Protein AF-A0A2G8RF35-F1 (afdb_monomer_lite)

Sequence (160 aa):
MDTPLKLAKFEVTLIAPAKIDRVWQPEGAIVWVTPKVASQLFEAGAISGTEGEVLIGDEVDVAFETLVDARAEKIANGIVAAAVDTAMSGLTAEKDKALAQAEAANARAEKAEARITELEGELADLRKPDAAPEPTPEQNTPPSEGAKTTRRGAAPTKKG

Foldseek 3Di:
DDDPPPQAWDKFAWQAWDQDPNDIDHHRDIDTGGLVVVLVCVVVVGGDDDSVVSPPDVVVVVVVVVVVVVVVVVVVVVVVVVVVVVVVVVVVVVVVVVVVVVVVVVVVVVVVVVVVVVVVVVVVVVPPDPDDDDPDDDDDDDDDDDDDDDDDDDDDDDDD

Radius of gyration: 53.1 Å; chains: 1; bounding box: 78×59×140 Å

Organism: NCBI:txid1206336

pLDDT: mean 76.79, std 18.56, range [36.47, 96.38]

Structure (mmCIF, N/CA/C/O backbone):
data_AF-A0A2G8RF35-F1
#
_entry.id   AF-A0A2G8RF35-F1
#
loop_
_atom_site.group_PDB
_atom_site.id
_atom_site.type_symbol
_atom_site.label_atom_id
_atom_site.label_alt_id
_atom_site.label_comp_id
_atom_site.label_asym_id
_atom_site.label_entity_id
_atom_site.label_seq_id
_atom_site.pdbx_PDB_ins_code
_atom_site.Cartn_x
_atom_site.Cartn_y
_atom_site.Cartn_z
_atom_site.occupancy
_atom_site.B_iso_or_equiv
_atom_site.auth_seq_id
_atom_site.auth_comp_id
_atom_site.auth_asym_id
_atom_site.auth_atom_id
_atom_site.pdbx_PDB_model_num
ATOM 1 N N . MET A 1 1 ? 2.833 -14.647 -22.770 1.00 36.47 1 MET A N 1
ATOM 2 C CA . MET A 1 1 ? 2.746 -14.414 -24.224 1.00 36.47 1 MET A CA 1
ATOM 3 C C . MET A 1 1 ? 3.716 -13.295 -24.527 1.00 36.47 1 MET A C 1
ATOM 5 O O . MET A 1 1 ? 3.380 -12.141 -24.296 1.00 36.47 1 MET A O 1
ATOM 9 N N . ASP A 1 2 ? 4.935 -13.650 -24.921 1.00 45.41 2 ASP A N 1
ATOM 10 C CA . ASP A 1 2 ? 5.971 -12.680 -25.263 1.00 45.41 2 ASP A CA 1
ATOM 11 C C . ASP A 1 2 ? 5.642 -12.068 -26.619 1.00 45.41 2 ASP A C 1
ATOM 13 O O . ASP A 1 2 ? 5.671 -12.736 -27.653 1.00 45.41 2 ASP A O 1
ATOM 17 N N . THR A 1 3 ? 5.259 -10.797 -26.610 1.00 39.62 3 THR A N 1
ATOM 18 C CA . THR A 1 3 ? 5.096 -10.032 -27.844 1.00 39.62 3 THR A CA 1
ATOM 19 C C . THR A 1 3 ? 6.505 -9.727 -28.351 1.00 39.62 3 THR A C 1
ATOM 21 O O . THR A 1 3 ? 7.254 -9.081 -27.618 1.00 39.62 3 THR A O 1
ATOM 24 N N . PRO A 1 4 ? 6.922 -10.174 -29.551 1.00 47.38 4 PRO A N 1
ATOM 25 C CA . PRO A 1 4 ? 8.262 -9.878 -30.033 1.00 47.38 4 PRO A CA 1
ATOM 26 C C . PRO A 1 4 ? 8.397 -8.365 -30.213 1.00 47.38 4 PRO A C 1
ATOM 28 O O . PRO A 1 4 ? 7.674 -7.758 -31.009 1.00 47.38 4 PRO A O 1
ATOM 31 N N . LEU A 1 5 ? 9.309 -7.765 -29.443 1.00 52.62 5 LEU A N 1
ATOM 32 C CA . LEU A 1 5 ? 9.720 -6.372 -29.573 1.00 52.62 5 LEU A CA 1
ATOM 33 C C . LEU A 1 5 ? 10.106 -6.128 -31.035 1.00 52.62 5 LEU A C 1
ATOM 35 O O . LEU A 1 5 ? 11.096 -6.664 -31.537 1.00 52.62 5 LEU A O 1
ATOM 39 N N . LYS A 1 6 ? 9.288 -5.350 -31.751 1.00 56.12 6 LYS A N 1
ATOM 40 C CA . LYS A 1 6 ? 9.655 -4.851 -33.075 1.00 56.12 6 LYS A CA 1
ATOM 41 C C . LYS A 1 6 ? 10.871 -3.957 -32.877 1.00 56.12 6 LYS A C 1
ATOM 43 O O . LYS A 1 6 ? 10.729 -2.856 -32.357 1.00 56.12 6 LYS A O 1
ATOM 48 N N . LEU A 1 7 ? 12.045 -4.447 -33.271 1.00 61.16 7 LEU A N 1
ATOM 49 C CA . LEU A 1 7 ? 13.276 -3.664 -33.259 1.00 61.16 7 LEU A CA 1
ATOM 50 C C . LEU A 1 7 ? 13.032 -2.380 -34.056 1.00 61.16 7 LEU A C 1
ATOM 52 O O . LEU A 1 7 ? 12.719 -2.442 -35.250 1.00 61.16 7 LEU A O 1
ATOM 56 N N . ALA A 1 8 ? 13.122 -1.236 -33.378 1.00 71.12 8 ALA A N 1
ATOM 57 C CA . ALA A 1 8 ? 13.022 0.066 -34.014 1.00 71.12 8 ALA A CA 1
ATOM 58 C C . ALA A 1 8 ? 14.097 0.155 -35.106 1.00 71.12 8 ALA A C 1
ATOM 60 O O . ALA A 1 8 ? 15.258 -0.176 -34.871 1.00 71.12 8 ALA A O 1
ATOM 61 N N . LYS A 1 9 ? 13.696 0.532 -36.322 1.00 80.69 9 LYS A N 1
ATOM 62 C CA . LYS A 1 9 ? 14.627 0.835 -37.412 1.00 80.69 9 LYS A CA 1
ATOM 63 C C . LYS A 1 9 ? 14.830 2.339 -37.456 1.00 80.69 9 LYS A C 1
ATOM 65 O O . LYS A 1 9 ? 13.864 3.072 -37.248 1.00 80.69 9 LYS A O 1
ATOM 70 N N . PHE A 1 10 ? 16.035 2.780 -37.779 1.00 77.38 10 PHE A N 1
ATOM 71 C CA . PHE A 1 10 ? 16.324 4.191 -37.999 1.00 77.38 10 PHE A CA 1
ATOM 72 C C . PHE A 1 10 ? 17.036 4.410 -39.328 1.00 77.38 10 PHE A C 1
ATOM 74 O O . PHE A 1 10 ? 17.604 3.491 -39.925 1.00 77.38 10 PHE A O 1
ATOM 81 N N . GLU A 1 11 ? 16.895 5.633 -39.813 1.00 82.75 11 GLU A N 1
ATOM 82 C CA . GLU A 1 11 ? 17.353 6.091 -41.113 1.00 82.75 11 GLU A CA 1
ATOM 83 C C . GLU A 1 11 ? 18.835 6.463 -41.040 1.00 82.75 11 GLU A C 1
ATOM 85 O O . GLU A 1 11 ? 19.243 7.227 -40.167 1.00 82.75 11 GLU A O 1
ATOM 90 N N . VAL A 1 12 ? 19.646 5.904 -41.940 1.00 84.56 12 VAL A N 1
ATOM 91 C CA . VAL A 1 12 ? 21.086 6.174 -41.999 1.00 84.56 12 VAL A CA 1
ATOM 92 C C . VAL A 1 12 ? 21.520 6.427 -43.438 1.00 84.56 12 VAL A C 1
ATOM 94 O O . VAL A 1 12 ? 21.098 5.719 -44.355 1.00 84.56 12 VAL A O 1
ATOM 97 N N . THR A 1 13 ? 22.394 7.415 -43.627 1.00 89.75 13 THR A N 1
ATOM 98 C CA . THR A 1 13 ? 23.003 7.747 -44.921 1.00 89.75 13 THR A CA 1
ATOM 99 C C . THR A 1 13 ? 24.374 7.092 -45.042 1.00 89.75 13 THR A C 1
ATOM 101 O O . THR A 1 13 ? 25.246 7.296 -44.196 1.00 89.75 13 THR A O 1
ATOM 104 N N . LEU A 1 14 ? 24.576 6.318 -46.106 1.00 90.88 14 LEU A N 1
ATOM 105 C CA . LEU A 1 14 ? 25.850 5.658 -46.380 1.00 90.88 14 LEU A CA 1
ATOM 106 C C . LEU A 1 14 ? 26.888 6.643 -46.929 1.00 90.88 14 LEU A C 1
ATOM 108 O O . LEU A 1 14 ? 26.611 7.365 -47.882 1.00 90.88 14 LEU A O 1
ATOM 112 N N . ILE A 1 15 ? 28.101 6.617 -46.380 1.00 91.44 15 ILE A N 1
ATOM 113 C CA . ILE A 1 15 ? 29.280 7.335 -46.902 1.00 91.44 15 ILE A CA 1
ATOM 114 C C . ILE A 1 15 ? 30.213 6.425 -47.712 1.00 91.44 15 ILE A C 1
ATOM 116 O O . ILE A 1 15 ? 31.170 6.900 -48.310 1.00 91.44 15 ILE A O 1
ATOM 120 N N . ALA A 1 16 ? 29.943 5.119 -47.739 1.00 90.94 16 ALA A N 1
ATOM 121 C CA . ALA A 1 16 ? 30.623 4.164 -48.603 1.00 90.94 16 A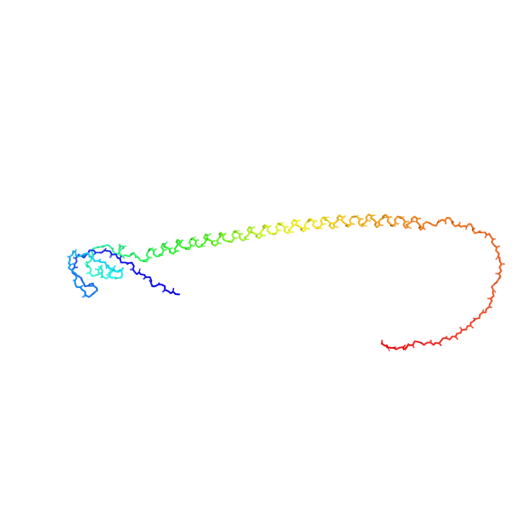LA A CA 1
ATOM 122 C C . ALA A 1 16 ? 29.661 3.033 -49.012 1.00 90.94 16 ALA A C 1
ATOM 124 O O . ALA A 1 16 ? 28.682 2.774 -48.304 1.00 90.94 16 ALA A O 1
ATOM 125 N N . PRO A 1 17 ? 29.918 2.326 -50.128 1.00 92.06 17 PRO A N 1
ATOM 126 C CA . PRO A 1 17 ? 29.095 1.195 -50.535 1.00 92.06 17 PRO A CA 1
ATOM 127 C C . PRO A 1 17 ? 29.079 0.095 -49.468 1.00 92.06 17 PRO A C 1
ATOM 129 O O . PRO A 1 17 ? 30.133 -0.362 -49.024 1.00 92.06 17 PRO A O 1
ATOM 132 N N . ALA A 1 18 ? 27.890 -0.379 -49.097 1.00 93.06 18 ALA A N 1
ATOM 133 C CA . ALA A 1 18 ? 27.732 -1.391 -48.056 1.00 93.06 18 ALA A CA 1
ATOM 134 C C . ALA A 1 18 ? 26.668 -2.431 -48.406 1.00 93.06 18 ALA A C 1
ATOM 136 O O . ALA A 1 18 ? 25.732 -2.177 -49.166 1.00 93.06 18 ALA A O 1
ATOM 137 N N . LYS A 1 19 ? 26.805 -3.630 -47.837 1.00 93.38 19 LYS A N 1
ATOM 138 C CA . LYS A 1 19 ? 25.860 -4.728 -48.045 1.00 93.38 19 LYS A CA 1
ATOM 139 C C . LYS A 1 19 ? 24.865 -4.793 -46.889 1.00 93.38 19 LYS A C 1
ATOM 141 O O . LYS A 1 19 ? 25.229 -5.187 -45.787 1.00 93.38 19 LYS A O 1
ATOM 146 N N . ILE A 1 20 ? 23.603 -4.471 -47.164 1.00 90.00 20 ILE A N 1
ATOM 147 C CA . ILE A 1 20 ? 22.503 -4.453 -46.190 1.00 90.00 20 ILE A CA 1
ATOM 148 C C . ILE A 1 20 ? 21.422 -5.417 -46.679 1.00 90.00 20 ILE A C 1
ATOM 150 O O . ILE A 1 20 ? 21.043 -5.384 -47.847 1.00 90.00 20 ILE A O 1
ATOM 154 N N . ASP A 1 21 ? 20.967 -6.333 -45.820 1.00 86.38 21 ASP A N 1
ATOM 155 C CA . ASP A 1 21 ? 19.952 -7.346 -46.162 1.00 86.38 21 ASP A CA 1
ATOM 156 C C . ASP A 1 21 ? 20.252 -8.121 -47.459 1.00 86.38 21 ASP A C 1
ATOM 158 O O . ASP A 1 21 ? 19.376 -8.455 -48.253 1.00 86.38 21 ASP A O 1
ATOM 162 N N . ARG A 1 22 ? 21.537 -8.449 -47.659 1.00 91.06 22 ARG A N 1
ATOM 163 C CA . ARG A 1 22 ? 22.094 -9.142 -48.839 1.00 91.06 22 ARG A CA 1
ATOM 164 C C . ARG A 1 22 ? 22.112 -8.325 -50.138 1.00 91.06 22 ARG A C 1
ATOM 166 O O . ARG A 1 22 ? 22.609 -8.849 -51.135 1.00 91.06 22 ARG A O 1
ATOM 173 N N . VAL A 1 23 ? 21.683 -7.067 -50.117 1.00 92.88 23 VAL A N 1
ATOM 174 C CA . VAL A 1 23 ? 21.702 -6.147 -51.261 1.00 92.88 23 VAL A CA 1
ATOM 175 C C . VAL A 1 23 ? 22.827 -5.126 -51.084 1.00 92.88 23 VAL A C 1
ATOM 177 O O . VAL A 1 23 ? 23.039 -4.608 -49.990 1.00 92.88 23 VAL A O 1
ATOM 180 N N . TRP A 1 24 ? 23.579 -4.855 -52.151 1.00 94.00 24 TRP A N 1
ATOM 181 C CA . TRP A 1 24 ? 24.572 -3.780 -52.154 1.00 94.00 24 TRP A CA 1
ATOM 182 C C . TRP A 1 24 ? 23.881 -2.437 -52.345 1.00 94.00 24 TRP A C 1
ATOM 184 O O . TRP A 1 24 ? 23.143 -2.255 -53.311 1.00 94.00 24 TRP A O 1
ATOM 194 N N . GLN A 1 25 ? 24.141 -1.517 -51.426 1.00 94.94 25 GLN A N 1
ATOM 195 C CA . GLN A 1 25 ? 23.649 -0.150 -51.465 1.00 94.94 25 GLN A CA 1
ATOM 196 C C . GLN A 1 25 ? 24.807 0.787 -51.835 1.00 94.94 25 GLN A C 1
ATOM 198 O O . GLN A 1 25 ? 25.920 0.591 -51.333 1.00 94.94 25 GLN A O 1
ATOM 203 N N . PRO A 1 26 ? 24.590 1.757 -52.739 1.00 93.56 26 PRO A N 1
ATOM 204 C CA . PRO A 1 26 ? 25.626 2.697 -53.142 1.00 93.56 26 PRO A CA 1
ATOM 205 C C . PRO A 1 26 ? 25.895 3.747 -52.055 1.00 93.56 26 PRO A C 1
ATOM 207 O O . PRO A 1 26 ? 25.082 3.966 -51.157 1.00 93.56 26 PRO A O 1
ATOM 210 N N . GLU A 1 27 ? 27.034 4.426 -52.171 1.00 92.75 27 GLU A N 1
ATOM 211 C CA . GLU A 1 27 ? 27.323 5.635 -51.397 1.00 92.75 27 GLU A CA 1
ATOM 212 C C . GLU A 1 27 ? 26.233 6.699 -51.620 1.00 92.75 27 GLU A C 1
ATOM 214 O O . GLU A 1 27 ? 25.698 6.844 -52.722 1.00 92.75 27 GLU A O 1
ATOM 219 N N . GLY A 1 28 ? 25.871 7.415 -50.557 1.00 89.31 28 GLY A N 1
ATOM 220 C CA . GLY A 1 28 ? 24.794 8.402 -50.535 1.00 89.31 28 GLY A CA 1
ATOM 221 C C . GLY A 1 28 ? 23.387 7.808 -50.415 1.00 89.31 28 GLY A C 1
ATOM 222 O O . GLY A 1 28 ? 22.423 8.566 -50.307 1.00 89.31 28 GLY A O 1
ATOM 223 N N . ALA A 1 29 ? 23.234 6.478 -50.419 1.00 91.06 29 ALA A N 1
ATOM 224 C CA . ALA A 1 29 ? 21.935 5.848 -50.214 1.00 91.06 29 ALA A CA 1
ATOM 225 C C . ALA A 1 29 ? 21.455 6.016 -48.767 1.00 91.06 29 ALA A C 1
ATOM 227 O O . ALA A 1 29 ? 22.218 5.839 -47.815 1.00 91.06 29 ALA A O 1
ATOM 228 N N . ILE A 1 30 ? 20.163 6.304 -48.622 1.00 88.75 30 ILE A N 1
ATOM 229 C CA . ILE A 1 30 ? 19.473 6.383 -47.338 1.00 88.75 30 ILE A CA 1
ATOM 230 C C . ILE A 1 30 ? 18.775 5.047 -47.083 1.00 88.75 30 ILE A C 1
ATOM 232 O O . ILE A 1 30 ? 17.964 4.598 -47.899 1.00 88.75 30 ILE A O 1
ATOM 236 N N . VAL A 1 31 ? 19.101 4.388 -45.970 1.00 89.06 31 VAL A N 1
ATOM 237 C CA . VAL A 1 31 ? 18.639 3.026 -45.673 1.00 89.06 31 VAL A CA 1
ATOM 238 C C . VAL A 1 31 ? 18.128 2.926 -44.238 1.00 89.06 31 VAL A C 1
ATOM 240 O O . VAL A 1 31 ? 18.716 3.472 -43.311 1.00 89.06 31 VAL A O 1
ATOM 243 N N . TRP A 1 32 ? 17.030 2.189 -44.054 1.00 88.56 32 TRP A N 1
ATOM 244 C CA . TRP A 1 32 ? 16.445 1.905 -42.742 1.00 88.56 32 TRP A CA 1
ATOM 245 C C . TRP A 1 32 ? 17.039 0.627 -42.160 1.00 88.56 32 TRP A C 1
ATOM 247 O O . TRP A 1 32 ? 16.702 -0.479 -42.597 1.00 88.56 32 TRP A O 1
ATOM 257 N N . VAL A 1 33 ? 17.894 0.772 -41.156 1.00 86.12 33 VAL A N 1
ATOM 258 C CA . VAL A 1 33 ? 18.635 -0.336 -40.544 1.00 86.12 33 VAL A CA 1
ATOM 259 C C . VAL A 1 33 ? 18.256 -0.514 -39.076 1.00 86.12 33 VAL A C 1
ATOM 261 O O . VAL A 1 33 ? 17.708 0.383 -38.439 1.00 86.12 33 VAL A O 1
ATOM 264 N N . THR A 1 34 ? 18.490 -1.711 -38.539 1.00 84.69 34 THR A N 1
ATOM 265 C CA . THR A 1 34 ? 18.391 -1.952 -37.093 1.00 84.69 34 THR A CA 1
ATOM 266 C C . THR A 1 34 ? 19.641 -1.407 -36.387 1.00 84.69 34 THR A C 1
ATOM 268 O O . THR A 1 34 ? 20.689 -1.319 -37.034 1.00 84.69 34 THR A O 1
ATOM 271 N N . PRO A 1 35 ? 19.592 -1.128 -35.069 1.00 81.75 35 PRO A N 1
ATOM 272 C CA . PRO A 1 35 ? 20.745 -0.618 -34.320 1.00 81.75 35 PRO A CA 1
ATOM 273 C C . PRO A 1 35 ? 21.998 -1.473 -34.498 1.00 81.75 35 PRO A C 1
ATOM 275 O O . PRO A 1 35 ? 23.067 -0.967 -34.811 1.00 81.75 35 PRO A O 1
ATOM 278 N N . LYS A 1 36 ? 21.835 -2.799 -34.446 1.00 82.94 36 LYS A N 1
ATOM 279 C CA . LYS A 1 36 ? 22.933 -3.748 -34.653 1.00 82.94 36 LYS A CA 1
ATOM 280 C C . LYS A 1 36 ? 23.608 -3.606 -36.022 1.00 82.94 36 LYS A C 1
ATOM 282 O O . LYS A 1 36 ? 24.824 -3.724 -36.115 1.00 82.94 36 LYS A O 1
ATOM 287 N N . VAL A 1 37 ? 22.830 -3.393 -37.085 1.00 85.81 37 VAL A N 1
ATOM 288 C CA . VAL A 1 37 ? 23.378 -3.213 -38.440 1.00 85.81 37 VAL A CA 1
ATOM 289 C C . VAL A 1 37 ? 24.017 -1.834 -38.572 1.00 85.81 37 VAL A C 1
ATOM 291 O O . VAL A 1 37 ? 25.072 -1.723 -39.184 1.00 85.81 37 VAL A O 1
ATOM 294 N N . ALA A 1 38 ? 23.440 -0.800 -37.958 1.00 83.81 38 ALA A N 1
ATOM 295 C CA . ALA A 1 38 ? 24.040 0.528 -37.931 1.00 83.81 38 ALA A CA 1
ATOM 296 C C . ALA A 1 38 ? 25.413 0.531 -37.238 1.00 83.81 38 ALA A C 1
ATOM 298 O O . ALA A 1 38 ? 26.356 1.076 -37.801 1.00 83.81 38 ALA A O 1
ATOM 299 N N . SER A 1 39 ? 25.569 -0.148 -36.092 1.00 82.50 39 SER A N 1
ATOM 300 C CA . SER A 1 39 ? 26.874 -0.297 -35.424 1.00 82.50 39 SER A CA 1
ATOM 301 C C . SER A 1 39 ? 27.900 -1.000 -36.317 1.00 82.50 39 SER A C 1
ATOM 303 O O . SER A 1 39 ? 29.028 -0.541 -36.437 1.00 82.50 39 SER A O 1
ATOM 305 N N . GLN A 1 40 ? 27.502 -2.062 -37.027 1.00 86.00 40 GLN A N 1
ATOM 306 C CA . GLN A 1 40 ? 28.390 -2.756 -37.972 1.00 86.00 40 GLN A CA 1
ATOM 307 C C . GLN A 1 40 ? 28.803 -1.870 -39.155 1.00 86.00 40 GLN A C 1
ATOM 309 O O . GLN A 1 40 ? 29.942 -1.933 -39.611 1.00 86.00 40 GLN A O 1
ATOM 314 N N . LEU A 1 41 ? 27.883 -1.048 -39.667 1.00 88.25 41 LEU A N 1
ATOM 315 C CA . LEU A 1 41 ? 28.182 -0.081 -40.723 1.00 88.25 41 LEU A CA 1
ATOM 316 C C . LEU A 1 41 ? 29.115 1.024 -40.219 1.00 88.25 41 LEU A C 1
ATOM 318 O O . LEU A 1 41 ? 29.968 1.480 -40.977 1.00 88.25 41 LEU A O 1
ATOM 322 N N . PHE A 1 42 ? 28.976 1.425 -38.956 1.00 85.88 42 PHE A N 1
ATOM 323 C CA . PHE A 1 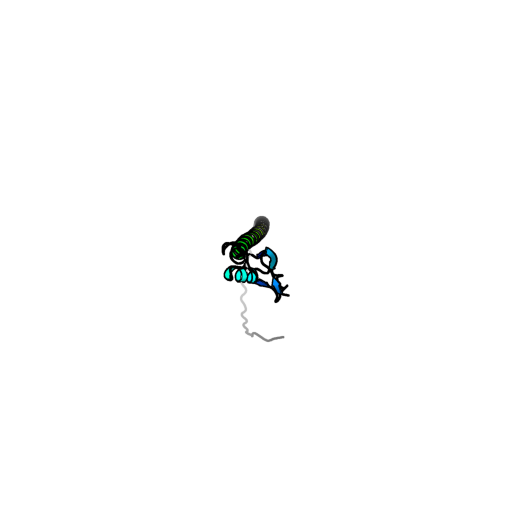42 ? 29.854 2.397 -38.317 1.00 85.88 42 PHE A CA 1
ATOM 324 C C . PHE A 1 42 ? 31.277 1.855 -38.152 1.00 85.88 42 PHE A C 1
ATOM 326 O O . PHE A 1 42 ? 32.223 2.483 -38.619 1.00 85.88 42 PHE A O 1
ATOM 333 N N . GLU A 1 43 ? 31.429 0.653 -37.587 1.00 85.19 43 GLU A N 1
ATOM 334 C CA . GLU A 1 43 ? 32.724 -0.034 -37.453 1.00 85.19 43 GLU A CA 1
ATOM 335 C C . GLU A 1 43 ? 33.413 -0.240 -38.810 1.00 85.19 43 GLU A C 1
ATOM 337 O O . GLU A 1 43 ? 34.635 -0.145 -38.923 1.00 85.19 43 GLU A O 1
ATOM 342 N N . ALA A 1 44 ? 32.630 -0.488 -39.864 1.00 86.94 44 ALA A N 1
ATOM 343 C CA . ALA A 1 44 ? 33.127 -0.618 -41.230 1.00 86.94 44 ALA A CA 1
ATOM 344 C C . ALA A 1 44 ? 33.467 0.729 -41.902 1.00 86.94 44 ALA A C 1
ATOM 346 O O . ALA A 1 44 ? 33.930 0.731 -43.044 1.00 86.94 44 ALA A O 1
ATOM 347 N N . GLY A 1 45 ? 33.214 1.865 -41.243 1.00 86.69 45 GLY A N 1
ATOM 348 C CA . GLY A 1 45 ? 33.403 3.206 -41.803 1.00 86.69 45 GLY A CA 1
ATOM 349 C C . GLY A 1 45 ? 32.442 3.538 -42.950 1.00 86.69 45 GLY A C 1
ATOM 350 O O . GLY A 1 45 ? 32.731 4.414 -43.760 1.00 86.69 45 GLY A O 1
ATOM 351 N N . ALA A 1 46 ? 31.317 2.825 -43.056 1.00 88.69 46 ALA A N 1
ATOM 352 C CA . ALA A 1 46 ? 30.339 2.979 -44.129 1.00 88.69 46 ALA A CA 1
ATOM 353 C C . ALA A 1 46 ? 29.267 4.041 -43.845 1.00 88.69 46 ALA A C 1
ATOM 355 O O . ALA A 1 46 ? 28.513 4.387 -44.752 1.00 88.69 46 ALA A O 1
ATOM 356 N N . ILE A 1 47 ? 29.193 4.570 -42.620 1.00 86.31 47 ILE A N 1
ATOM 357 C CA . ILE A 1 47 ? 28.304 5.674 -42.216 1.00 86.31 47 ILE A CA 1
ATOM 358 C C . ILE A 1 47 ? 29.107 6.702 -41.408 1.00 86.31 47 ILE A C 1
ATOM 360 O O . ILE A 1 47 ? 30.040 6.328 -40.698 1.00 86.31 47 ILE A O 1
ATOM 364 N N . SER A 1 48 ? 28.773 7.993 -41.512 1.00 74.50 48 SER A N 1
ATOM 365 C CA . SER A 1 48 ? 29.408 9.032 -40.687 1.00 74.50 48 SER A CA 1
ATOM 366 C C . SER A 1 48 ? 28.700 9.160 -39.341 1.00 74.50 48 SER A C 1
ATOM 368 O O . SER A 1 48 ? 27.479 9.292 -39.315 1.00 74.50 48 SER A O 1
ATOM 370 N N . GLY A 1 49 ? 29.456 9.200 -38.248 1.00 66.94 49 GLY A N 1
ATOM 371 C CA . GLY A 1 49 ? 28.940 9.460 -36.905 1.00 66.94 49 GLY A CA 1
ATOM 372 C C . GLY A 1 49 ? 30.063 9.458 -35.872 1.00 66.94 49 GLY A C 1
ATOM 373 O O . GLY A 1 49 ? 31.214 9.169 -36.194 1.00 66.94 49 GLY A O 1
ATOM 374 N N . THR A 1 50 ? 29.752 9.794 -34.629 1.00 53.31 50 THR A N 1
ATOM 375 C CA . THR A 1 50 ? 30.565 9.386 -33.480 1.00 53.31 50 THR A CA 1
ATOM 376 C C . THR A 1 50 ? 29.892 8.169 -32.855 1.00 53.31 50 THR A C 1
ATOM 378 O O . THR A 1 50 ? 28.669 8.052 -32.879 1.00 53.31 50 THR A O 1
ATOM 381 N N . GLU A 1 51 ? 30.680 7.241 -32.314 1.00 53.06 51 GLU A N 1
ATOM 382 C CA . GLU A 1 51 ? 30.232 5.947 -31.764 1.00 53.06 51 GLU A CA 1
ATOM 383 C C . GLU A 1 51 ? 29.058 6.088 -30.761 1.00 53.06 51 GLU A C 1
ATOM 385 O O . GLU A 1 51 ? 28.240 5.183 -30.636 1.00 53.06 51 GLU A O 1
ATOM 390 N N . GLY A 1 52 ? 28.901 7.264 -30.136 1.00 51.19 52 GLY A N 1
ATOM 391 C CA . GLY A 1 52 ? 27.803 7.613 -29.226 1.00 51.19 52 GLY A CA 1
ATOM 392 C C . GLY A 1 52 ? 26.450 7.976 -29.860 1.00 51.19 52 GLY A C 1
ATOM 393 O O . GLY A 1 52 ? 25.448 7.933 -29.161 1.00 51.19 52 GLY A O 1
ATOM 394 N N . GLU A 1 53 ? 26.365 8.302 -31.155 1.00 51.38 53 GLU A N 1
ATOM 395 C CA . GLU A 1 53 ? 25.086 8.674 -31.802 1.00 51.38 53 GLU A CA 1
ATOM 396 C C . GLU A 1 53 ? 24.322 7.447 -32.346 1.00 51.38 53 GLU A C 1
ATOM 398 O O . GLU A 1 53 ? 23.106 7.476 -32.526 1.00 51.38 53 GLU A O 1
ATOM 403 N N . VAL A 1 54 ? 25.031 6.330 -32.554 1.00 51.28 54 VAL A N 1
ATOM 404 C CA . VAL A 1 54 ? 24.475 5.041 -33.010 1.00 51.28 54 VAL A CA 1
ATOM 405 C C . VAL A 1 54 ? 24.082 4.136 -31.825 1.00 51.28 54 VAL A C 1
ATOM 407 O O . VAL A 1 54 ? 23.319 3.182 -31.993 1.00 51.28 54 VAL A O 1
ATOM 410 N N . LEU A 1 55 ? 24.531 4.464 -30.607 1.00 50.66 55 LEU A N 1
ATOM 411 C CA . LEU A 1 55 ? 24.207 3.784 -29.345 1.00 50.66 55 LEU A CA 1
ATOM 412 C C . LEU A 1 55 ? 22.855 4.239 -28.756 1.00 50.66 55 LEU A C 1
ATOM 414 O O . LEU A 1 55 ? 22.731 4.510 -27.565 1.00 50.66 55 LEU A O 1
ATOM 418 N N . ILE A 1 56 ? 21.797 4.283 -29.567 1.00 52.72 56 ILE A N 1
ATOM 419 C CA . ILE A 1 56 ? 20.424 4.413 -29.049 1.00 52.72 56 ILE A CA 1
ATOM 420 C C . ILE A 1 56 ? 19.961 3.013 -28.617 1.00 52.72 56 ILE A C 1
ATOM 422 O O . ILE A 1 56 ? 19.191 2.348 -29.308 1.00 52.72 56 ILE A O 1
ATOM 426 N N . GLY A 1 57 ? 20.524 2.508 -27.525 1.00 52.66 57 GLY A N 1
ATOM 427 C CA . GLY A 1 57 ? 20.189 1.199 -26.967 1.00 52.66 57 GLY A CA 1
ATOM 428 C C . GLY A 1 57 ? 20.463 1.179 -25.473 1.00 52.66 57 GLY A C 1
ATOM 429 O O . GLY A 1 57 ? 19.556 1.406 -24.687 1.00 52.66 57 GLY A O 1
ATOM 430 N N . ASP A 1 58 ? 21.729 1.036 -25.086 1.00 51.25 58 ASP A N 1
ATOM 431 C CA . ASP A 1 58 ? 22.085 0.815 -23.677 1.00 51.25 58 ASP A CA 1
ATOM 432 C C . ASP A 1 58 ? 21.862 2.035 -22.763 1.00 51.25 58 ASP A C 1
ATOM 434 O O . ASP A 1 58 ? 21.327 1.886 -21.668 1.00 51.25 58 ASP A O 1
ATOM 438 N N . GLU A 1 59 ? 22.221 3.259 -23.170 1.00 51.16 59 GLU A N 1
ATOM 439 C CA . GLU A 1 59 ? 22.052 4.429 -22.282 1.00 51.16 59 GLU A CA 1
ATOM 440 C C . GLU A 1 59 ? 20.584 4.847 -22.112 1.00 51.16 59 GLU A C 1
ATOM 442 O O . GLU A 1 59 ? 20.182 5.313 -21.041 1.00 51.16 59 GLU A O 1
ATOM 447 N N . VAL A 1 60 ? 19.764 4.656 -23.151 1.00 55.06 60 VAL A N 1
ATOM 448 C CA . VAL A 1 60 ? 18.320 4.929 -23.085 1.00 55.06 60 VAL A CA 1
ATOM 449 C C . VAL A 1 60 ? 17.621 3.883 -22.220 1.00 55.06 60 VAL A C 1
ATOM 451 O O . VAL A 1 60 ? 16.726 4.243 -21.454 1.00 55.06 60 VAL A O 1
ATOM 454 N N . ASP A 1 61 ? 18.061 2.625 -22.282 1.00 62.47 61 ASP A N 1
ATOM 455 C CA . ASP A 1 61 ? 17.521 1.548 -21.455 1.00 62.47 61 ASP A CA 1
ATOM 456 C C . ASP A 1 61 ? 17.834 1.777 -19.966 1.00 62.47 61 ASP A C 1
ATOM 458 O O . ASP A 1 61 ? 16.923 1.703 -19.143 1.00 62.47 61 ASP A O 1
ATOM 462 N N . VAL A 1 62 ? 19.048 2.210 -19.603 1.00 63.56 62 VAL A N 1
ATOM 463 C CA . VAL A 1 62 ? 19.389 2.547 -18.202 1.00 63.56 62 VAL A CA 1
ATOM 464 C C . VAL A 1 62 ? 18.586 3.754 -17.684 1.00 63.56 62 VAL A C 1
ATOM 466 O O . VAL A 1 62 ? 18.099 3.760 -16.547 1.00 63.56 62 VAL A O 1
ATOM 469 N N . ALA A 1 63 ? 18.400 4.793 -18.505 1.00 72.19 63 ALA A N 1
ATOM 470 C CA . ALA A 1 63 ? 17.576 5.948 -18.136 1.00 72.19 63 ALA A CA 1
ATOM 471 C 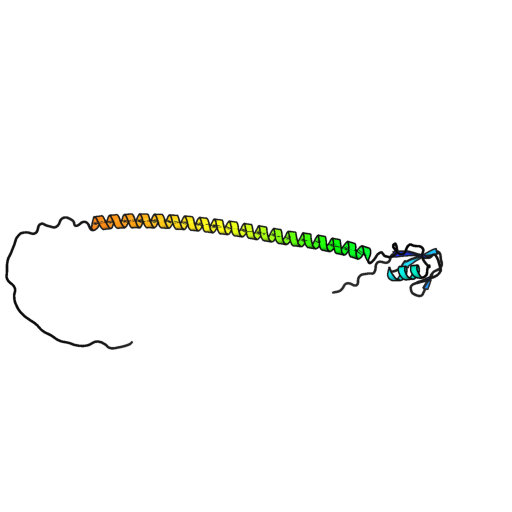C . ALA A 1 63 ? 16.084 5.584 -18.000 1.00 72.19 63 ALA A C 1
ATOM 473 O O . ALA A 1 63 ? 15.371 6.130 -17.155 1.00 72.19 63 ALA A O 1
ATOM 474 N N . PHE A 1 64 ? 15.597 4.651 -18.817 1.00 72.88 64 PHE A N 1
ATOM 475 C CA . PHE A 1 64 ? 14.234 4.149 -18.724 1.00 72.88 64 PHE A CA 1
ATOM 476 C C . PHE A 1 64 ? 14.037 3.269 -17.486 1.00 72.88 64 PHE A C 1
ATOM 478 O O . PHE A 1 64 ? 13.077 3.489 -16.750 1.00 72.88 64 PHE A O 1
ATOM 485 N N . GLU A 1 65 ? 14.946 2.332 -17.213 1.00 77.94 65 GLU A N 1
ATOM 486 C CA . GLU A 1 65 ? 14.897 1.473 -16.024 1.00 77.94 65 GLU A CA 1
ATOM 487 C C . GLU A 1 65 ? 14.893 2.302 -14.738 1.00 77.94 65 GLU A C 1
ATOM 489 O O . GLU A 1 65 ? 14.022 2.122 -13.892 1.00 77.94 65 GLU A O 1
ATOM 494 N N . THR A 1 66 ? 15.764 3.308 -14.637 1.00 80.81 66 THR A N 1
ATOM 495 C CA . THR A 1 66 ? 15.786 4.218 -13.477 1.00 80.81 66 THR A CA 1
ATOM 496 C C . THR A 1 66 ? 14.485 5.011 -13.307 1.00 80.81 66 THR A C 1
ATOM 498 O O . THR A 1 66 ? 14.018 5.204 -12.181 1.00 80.81 66 THR A O 1
ATOM 501 N N . LEU A 1 67 ? 13.848 5.447 -14.399 1.00 82.44 67 LEU A N 1
ATOM 502 C CA . LEU A 1 67 ? 12.534 6.100 -14.345 1.00 82.44 67 LEU A CA 1
ATOM 503 C C . LEU A 1 67 ? 11.413 5.129 -13.954 1.00 82.44 67 LEU A C 1
ATOM 505 O O . LEU A 1 67 ? 10.496 5.516 -13.221 1.00 82.44 67 LEU A O 1
ATOM 509 N N . VAL A 1 68 ? 11.469 3.886 -14.436 1.00 88.06 68 VAL A N 1
ATOM 510 C CA . VAL A 1 68 ? 10.523 2.826 -14.073 1.00 88.06 68 VAL A CA 1
ATOM 511 C C . VAL A 1 68 ? 10.657 2.485 -12.595 1.00 88.06 68 VAL A C 1
ATOM 513 O O . VAL A 1 68 ? 9.637 2.458 -11.910 1.00 88.06 68 VAL A O 1
ATOM 516 N N . ASP A 1 69 ? 11.875 2.327 -12.084 1.00 87.38 69 ASP A N 1
ATOM 517 C CA . ASP A 1 69 ? 12.146 2.045 -10.675 1.00 87.38 69 ASP A CA 1
ATOM 518 C C . ASP A 1 69 ? 11.654 3.178 -9.775 1.00 87.38 69 ASP A C 1
ATOM 520 O O . ASP A 1 69 ? 10.879 2.944 -8.845 1.00 87.38 69 ASP A O 1
ATOM 524 N N . ALA A 1 70 ? 11.985 4.430 -10.108 1.00 87.06 70 ALA A N 1
ATOM 525 C CA . ALA A 1 70 ? 11.497 5.591 -9.365 1.00 87.06 70 ALA A CA 1
ATOM 526 C C . ALA A 1 70 ? 9.960 5.676 -9.377 1.00 87.06 70 ALA A C 1
ATOM 528 O O . ALA A 1 70 ? 9.319 6.066 -8.392 1.00 87.06 70 ALA A O 1
ATOM 529 N N . ARG A 1 71 ? 9.325 5.304 -10.498 1.00 83.31 71 ARG A N 1
ATOM 530 C CA . ARG A 1 71 ? 7.864 5.276 -10.597 1.00 83.31 71 ARG A CA 1
ATOM 531 C C . ARG A 1 71 ? 7.261 4.121 -9.801 1.00 83.31 71 ARG A C 1
ATOM 533 O O . ARG A 1 71 ? 6.226 4.329 -9.162 1.00 83.31 71 ARG A O 1
ATOM 540 N N . ALA A 1 72 ? 7.878 2.946 -9.834 1.00 89.56 72 ALA A N 1
ATOM 541 C CA . ALA A 1 72 ? 7.459 1.769 -9.089 1.00 89.56 72 ALA A CA 1
ATOM 542 C C . ALA A 1 72 ? 7.546 2.023 -7.581 1.00 89.56 72 ALA A C 1
ATOM 544 O O . ALA A 1 72 ? 6.571 1.778 -6.872 1.00 89.56 72 ALA A O 1
ATOM 545 N N . GLU A 1 73 ? 8.641 2.622 -7.108 1.00 91.88 73 GLU A N 1
ATOM 546 C CA . GLU A 1 73 ? 8.815 3.023 -5.711 1.00 91.88 73 GLU A CA 1
ATOM 547 C C . GLU A 1 73 ? 7.718 4.000 -5.270 1.00 91.88 73 GLU A C 1
ATOM 549 O O . GLU A 1 73 ? 7.072 3.810 -4.238 1.00 91.88 73 GLU A O 1
ATOM 554 N N . LYS A 1 74 ? 7.421 5.016 -6.091 1.00 90.88 74 LYS A N 1
ATOM 555 C CA . LYS A 1 74 ? 6.347 5.973 -5.798 1.00 90.88 74 LYS A CA 1
ATOM 556 C C . LYS A 1 74 ? 4.975 5.302 -5.691 1.00 90.88 74 LYS A C 1
ATOM 558 O O . LYS A 1 74 ? 4.180 5.674 -4.828 1.00 90.88 74 LYS A O 1
ATOM 563 N N . ILE A 1 75 ? 4.682 4.337 -6.564 1.00 89.06 75 ILE A N 1
ATOM 564 C CA . ILE A 1 75 ? 3.423 3.579 -6.526 1.00 89.06 75 ILE A CA 1
ATOM 565 C C . ILE A 1 75 ? 3.374 2.699 -5.274 1.00 89.06 75 ILE A C 1
ATOM 567 O O . ILE A 1 75 ? 2.366 2.718 -4.569 1.00 89.06 75 ILE A O 1
ATOM 571 N N . ALA A 1 76 ? 4.456 1.983 -4.964 1.00 90.12 76 ALA A N 1
ATOM 572 C CA . ALA A 1 76 ? 4.543 1.125 -3.788 1.00 90.12 76 ALA A CA 1
ATOM 573 C C . ALA A 1 76 ? 4.331 1.924 -2.493 1.00 90.12 76 ALA A C 1
ATOM 575 O O . ALA A 1 76 ? 3.471 1.572 -1.686 1.00 90.12 76 ALA A O 1
ATOM 576 N N . ASN A 1 77 ? 5.025 3.054 -2.344 1.00 90.69 77 ASN A N 1
ATOM 577 C CA . ASN A 1 77 ? 4.871 3.942 -1.193 1.00 90.69 77 ASN A CA 1
ATOM 578 C C . ASN A 1 77 ? 3.446 4.508 -1.085 1.00 90.69 77 ASN A C 1
ATOM 580 O O . ASN A 1 77 ? 2.899 4.593 0.014 1.00 90.69 77 ASN A O 1
ATOM 584 N N . GLY A 1 78 ? 2.809 4.837 -2.215 1.00 91.00 78 GLY A N 1
ATOM 585 C CA . GLY A 1 78 ? 1.411 5.277 -2.241 1.00 91.00 78 GLY A CA 1
ATOM 586 C C . GLY A 1 78 ? 0.424 4.200 -1.773 1.00 91.00 78 GLY A C 1
ATOM 587 O O . GLY A 1 78 ? -0.494 4.502 -1.013 1.00 91.00 78 GLY A O 1
ATOM 588 N N . ILE A 1 79 ? 0.628 2.941 -2.177 1.00 91.12 79 ILE A N 1
ATOM 589 C CA . ILE A 1 79 ? -0.206 1.807 -1.743 1.00 91.12 79 ILE A CA 1
ATOM 590 C C . ILE A 1 79 ? -0.041 1.563 -0.240 1.00 91.12 79 ILE A C 1
ATOM 592 O O . ILE A 1 79 ? -1.037 1.386 0.462 1.00 91.12 79 ILE A O 1
ATOM 596 N N . VAL A 1 80 ? 1.197 1.586 0.265 1.00 93.06 80 VAL A N 1
ATOM 597 C CA . VAL A 1 80 ? 1.477 1.402 1.696 1.00 93.06 80 VAL A CA 1
ATOM 598 C C . VAL A 1 80 ? 0.830 2.512 2.524 1.00 93.06 80 VAL A C 1
ATOM 600 O O . VAL A 1 80 ? 0.152 2.209 3.502 1.00 93.06 80 VAL A O 1
ATOM 603 N N . ALA A 1 81 ? 0.967 3.778 2.116 1.00 90.19 81 ALA A N 1
ATOM 604 C CA . ALA A 1 81 ? 0.342 4.902 2.813 1.00 90.19 81 ALA A CA 1
ATOM 605 C C . ALA A 1 81 ? -1.189 4.756 2.880 1.00 90.19 81 ALA A C 1
ATOM 607 O O . ALA A 1 81 ? -1.770 4.843 3.960 1.00 90.19 81 ALA A O 1
ATOM 608 N N . ALA A 1 82 ? -1.836 4.426 1.757 1.00 87.94 82 ALA A N 1
ATOM 609 C CA . ALA A 1 82 ? -3.284 4.219 1.715 1.00 87.94 82 ALA A CA 1
ATOM 610 C C . ALA A 1 82 ? -3.747 3.043 2.600 1.00 87.94 82 ALA A C 1
ATOM 612 O O . ALA A 1 82 ? -4.799 3.115 3.245 1.00 87.94 82 ALA A O 1
ATOM 613 N N . ALA A 1 83 ? -2.965 1.960 2.658 1.00 89.25 83 ALA A N 1
ATOM 614 C CA . ALA A 1 83 ? -3.250 0.821 3.526 1.00 89.25 83 ALA A CA 1
ATOM 615 C C . ALA A 1 83 ? -3.127 1.189 5.014 1.00 89.25 83 ALA A C 1
ATOM 617 O O . ALA A 1 83 ? -3.988 0.810 5.810 1.00 89.25 83 ALA A O 1
ATOM 618 N N . VAL A 1 84 ? -2.099 1.962 5.383 1.00 93.75 84 VAL A N 1
ATOM 619 C CA . VAL A 1 84 ? -1.904 2.457 6.754 1.00 93.75 84 VAL A CA 1
ATOM 620 C C . VAL A 1 84 ? -3.050 3.378 7.170 1.00 93.75 84 VAL A C 1
ATOM 622 O O . VAL A 1 84 ? -3.624 3.166 8.236 1.00 93.75 84 VAL A O 1
ATOM 625 N N . ASP A 1 85 ? -3.452 4.330 6.327 1.00 91.94 85 ASP A N 1
ATOM 626 C CA . ASP A 1 85 ? -4.566 5.243 6.625 1.00 91.94 85 ASP A CA 1
ATOM 627 C C . ASP A 1 85 ? -5.889 4.491 6.830 1.00 91.94 85 ASP A C 1
ATOM 629 O O . ASP A 1 85 ? -6.660 4.787 7.752 1.00 91.94 85 ASP A O 1
ATOM 633 N N . THR A 1 86 ? -6.134 3.467 6.008 1.00 89.88 86 THR A N 1
ATOM 634 C CA . THR A 1 86 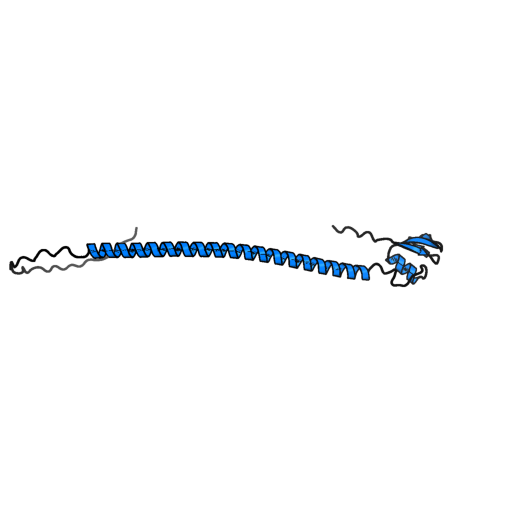? -7.315 2.605 6.135 1.00 89.88 86 THR A CA 1
ATOM 635 C C . THR A 1 86 ? -7.289 1.827 7.452 1.00 89.88 86 THR A C 1
ATOM 637 O O . THR A 1 86 ? -8.285 1.804 8.178 1.00 89.88 86 THR A O 1
ATOM 640 N N . ALA A 1 87 ? -6.145 1.228 7.798 1.00 87.12 87 ALA A N 1
ATOM 641 C CA . ALA A 1 87 ? -5.981 0.484 9.044 1.00 87.12 87 ALA A CA 1
ATOM 642 C C . ALA A 1 87 ? -6.133 1.387 10.279 1.00 87.12 87 ALA A C 1
ATOM 644 O O . ALA A 1 87 ? -6.822 1.021 11.230 1.00 87.12 87 ALA A O 1
ATOM 645 N N . MET A 1 88 ? -5.552 2.589 10.250 1.00 92.19 88 MET A N 1
ATOM 646 C CA . MET A 1 88 ? -5.652 3.570 11.334 1.00 92.19 88 MET A CA 1
ATOM 647 C C . MET A 1 88 ? -7.085 4.069 11.533 1.00 92.19 88 MET A C 1
ATOM 649 O O . MET A 1 88 ? -7.545 4.201 12.671 1.00 92.19 88 MET A O 1
ATOM 653 N N . SER A 1 89 ? -7.817 4.299 10.440 1.00 88.31 89 SER A N 1
ATOM 654 C CA . SER A 1 89 ? -9.230 4.687 10.497 1.00 88.31 89 SER A CA 1
ATOM 655 C C . SER A 1 89 ? -10.089 3.574 11.105 1.00 88.31 89 SER A C 1
ATOM 657 O O . SER A 1 89 ? -10.923 3.843 11.970 1.00 88.31 89 SER A O 1
ATOM 659 N N . GLY A 1 90 ? -9.838 2.317 10.718 1.00 87.38 90 GLY A N 1
ATOM 660 C CA . GLY A 1 90 ? -10.497 1.146 11.304 1.00 87.38 90 GLY A CA 1
ATOM 661 C C . GLY A 1 90 ? -10.216 1.002 12.802 1.00 87.38 90 GLY A C 1
ATOM 662 O O . GLY A 1 90 ? -11.150 0.884 13.592 1.00 87.38 90 GLY A O 1
ATOM 663 N N . LEU A 1 91 ? -8.947 1.109 13.207 1.00 90.69 91 LEU A N 1
ATOM 664 C CA . LEU A 1 91 ? -8.534 1.013 14.611 1.00 90.69 91 LEU A CA 1
ATOM 665 C C . LEU A 1 91 ? -9.165 2.112 15.476 1.00 90.69 91 LEU A C 1
ATOM 667 O O . LEU A 1 91 ? -9.578 1.857 16.606 1.00 90.69 91 LEU A O 1
ATOM 671 N N . THR A 1 92 ? -9.255 3.335 14.950 1.00 91.56 92 THR A N 1
ATOM 672 C CA . THR A 1 92 ? -9.881 4.460 15.660 1.00 91.56 92 THR A CA 1
ATOM 673 C C . THR A 1 92 ? -11.369 4.197 15.879 1.00 91.56 92 THR A C 1
ATOM 675 O O . THR A 1 92 ? -11.846 4.302 17.006 1.00 91.56 92 THR A O 1
ATOM 678 N N . ALA A 1 93 ? -12.086 3.744 14.845 1.00 89.94 93 ALA A N 1
ATOM 679 C CA . ALA A 1 93 ? -13.500 3.396 14.967 1.00 89.94 93 ALA A CA 1
ATOM 680 C C . ALA A 1 93 ? -13.741 2.236 15.953 1.00 89.94 93 ALA A C 1
ATOM 682 O O . ALA A 1 93 ? -14.697 2.260 16.732 1.00 89.94 93 ALA A O 1
ATOM 683 N N . GLU A 1 94 ? -12.872 1.221 15.953 1.00 90.94 94 GLU A N 1
ATOM 684 C CA . GLU A 1 94 ? -12.945 0.114 16.910 1.00 90.94 94 GLU A CA 1
ATOM 685 C C . GLU A 1 94 ? -12.671 0.568 18.343 1.00 90.94 94 GLU A C 1
ATOM 687 O O . GLU A 1 94 ? -13.405 0.184 19.257 1.00 90.94 94 GLU A O 1
ATOM 692 N N . LYS A 1 95 ? -11.662 1.422 18.543 1.00 93.94 95 LYS A N 1
ATOM 693 C CA . LYS A 1 95 ? -11.357 2.025 19.843 1.00 93.94 95 LYS A CA 1
ATOM 694 C C . LYS A 1 95 ? -12.547 2.825 20.370 1.00 93.94 95 LYS A C 1
ATOM 696 O O . LYS A 1 95 ? -12.928 2.637 21.523 1.00 93.94 95 LYS A O 1
ATOM 701 N N . ASP A 1 96 ? -13.150 3.674 19.544 1.00 94.12 96 ASP A N 1
ATOM 702 C CA . ASP A 1 96 ? -14.289 4.503 19.947 1.00 94.12 96 ASP A CA 1
ATOM 703 C C . ASP A 1 96 ? -15.499 3.638 20.322 1.00 94.12 96 ASP A C 1
ATOM 705 O O . ASP A 1 96 ? -16.154 3.865 21.342 1.00 94.12 96 ASP A O 1
ATOM 709 N N . LYS A 1 97 ? -15.751 2.566 19.559 1.00 94.00 97 LYS A N 1
ATOM 710 C CA . LYS A 1 97 ? -16.784 1.580 19.891 1.00 94.00 97 LYS A CA 1
ATOM 711 C C . LYS A 1 97 ? -16.491 0.861 21.210 1.00 94.00 97 LYS A C 1
ATOM 713 O O . LYS A 1 97 ? -17.413 0.659 22.001 1.00 94.00 97 LYS A O 1
ATOM 718 N N . ALA A 1 98 ? -15.242 0.468 21.454 1.00 93.69 98 ALA A N 1
ATOM 719 C CA . ALA A 1 98 ? -14.840 -0.198 22.689 1.00 93.69 98 ALA A CA 1
ATOM 720 C C . ALA A 1 98 ? -14.991 0.725 23.909 1.00 93.69 98 ALA A C 1
ATOM 722 O O . ALA A 1 98 ? -15.499 0.291 24.942 1.00 93.69 98 ALA A O 1
ATOM 723 N N . LEU A 1 99 ? -14.626 2.004 23.776 1.00 95.25 99 LEU A N 1
ATOM 724 C CA . LEU A 1 99 ? -14.819 3.010 24.823 1.00 95.25 99 LEU A CA 1
ATOM 725 C C . LEU A 1 99 ? -16.303 3.214 25.138 1.00 95.25 99 LEU A C 1
ATOM 727 O O . LEU A 1 99 ? -16.692 3.108 26.298 1.00 95.25 99 LEU A O 1
ATOM 731 N N . ALA A 1 100 ? -17.151 3.380 24.120 1.00 94.69 100 ALA A N 1
ATOM 732 C CA . ALA A 1 100 ? -18.595 3.511 24.320 1.00 94.69 100 ALA A CA 1
ATOM 733 C C . ALA A 1 100 ? -19.210 2.273 25.004 1.00 94.69 100 ALA A C 1
ATOM 735 O O . ALA A 1 100 ? -20.111 2.384 25.837 1.00 94.69 100 ALA A O 1
ATOM 736 N N . GLN A 1 101 ? -18.721 1.071 24.677 1.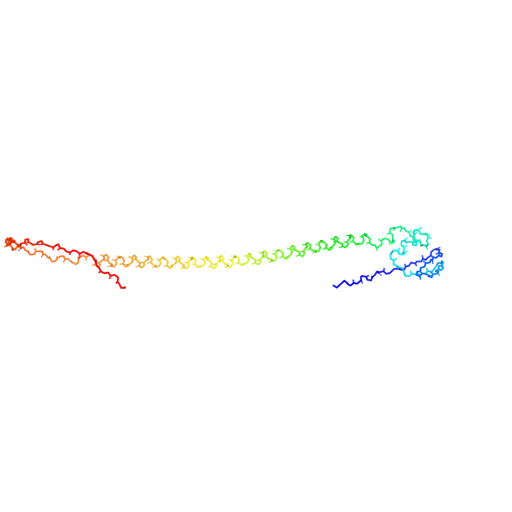00 95.31 101 GLN A N 1
ATOM 737 C CA . GLN A 1 101 ? -19.148 -0.161 25.344 1.00 95.31 101 GLN A CA 1
ATOM 738 C C . GLN A 1 101 ? -18.689 -0.223 26.803 1.00 95.31 101 GLN A C 1
ATOM 740 O O . GLN A 1 101 ? -19.474 -0.645 27.654 1.00 95.31 101 GLN A O 1
ATOM 745 N N . ALA A 1 102 ? -17.460 0.204 27.096 1.00 94.62 102 ALA A N 1
ATOM 746 C CA . ALA A 1 102 ? -16.931 0.261 28.453 1.00 94.62 102 ALA A CA 1
ATOM 747 C C . ALA A 1 102 ? -17.704 1.268 29.318 1.00 94.62 102 ALA A C 1
ATOM 749 O O . ALA A 1 102 ? -18.122 0.930 30.423 1.00 94.62 102 ALA A O 1
ATOM 750 N N . GLU A 1 103 ? -17.989 2.462 28.796 1.00 95.81 103 GLU A N 1
ATOM 751 C CA . GLU A 1 103 ? -18.812 3.469 29.477 1.00 95.81 103 GLU A CA 1
ATOM 752 C C . GLU A 1 103 ? -20.228 2.950 29.754 1.00 95.81 103 GLU A C 1
ATOM 754 O O . GLU A 1 103 ? -20.731 3.057 30.873 1.00 95.81 103 GLU A O 1
ATOM 759 N N . ALA A 1 104 ? -20.860 2.308 28.766 1.00 95.38 104 ALA A N 1
ATOM 760 C CA . ALA A 1 104 ? -22.178 1.707 28.946 1.00 95.38 104 ALA A CA 1
ATOM 761 C C . ALA A 1 104 ? -22.167 0.554 29.965 1.00 95.38 104 ALA A C 1
ATOM 763 O O . ALA A 1 104 ? -23.151 0.361 30.682 1.00 95.38 104 ALA A O 1
ATOM 764 N N . ALA A 1 105 ? -21.089 -0.232 30.025 1.00 94.25 105 ALA A N 1
ATOM 765 C CA . ALA A 1 105 ? -20.926 -1.288 31.018 1.00 94.25 105 ALA A CA 1
ATOM 766 C C . ALA A 1 105 ? -20.755 -0.707 32.429 1.00 94.25 105 ALA A C 1
ATOM 768 O O . ALA A 1 105 ? -21.462 -1.143 33.337 1.00 94.25 105 ALA A O 1
ATOM 769 N N . ASN A 1 106 ? -19.920 0.322 32.593 1.00 95.50 106 ASN A N 1
ATOM 770 C CA . ASN A 1 106 ? -19.731 1.015 33.869 1.00 95.50 106 ASN A CA 1
ATOM 771 C C . ASN A 1 106 ? -21.038 1.638 34.370 1.00 95.50 106 ASN A C 1
ATOM 773 O O . ASN A 1 106 ? -21.437 1.392 35.503 1.00 95.50 106 ASN A O 1
ATOM 777 N N . ALA A 1 107 ? -21.788 2.325 33.505 1.00 94.81 107 ALA A N 1
ATOM 778 C CA . ALA A 1 107 ? -23.079 2.901 33.881 1.00 94.81 107 ALA A CA 1
ATOM 779 C C . ALA A 1 107 ? -24.116 1.840 34.307 1.00 94.81 107 ALA A C 1
ATOM 781 O O . ALA A 1 107 ? -25.015 2.121 35.102 1.00 94.81 107 ALA A O 1
ATOM 782 N N . ARG A 1 108 ? -24.038 0.612 33.772 1.00 95.25 108 ARG A N 1
ATOM 783 C CA . ARG A 1 108 ? -24.878 -0.506 34.236 1.00 95.25 108 ARG A CA 1
ATOM 784 C C . ARG A 1 108 ? -24.397 -1.058 35.573 1.00 95.25 108 ARG A C 1
ATOM 786 O O . ARG A 1 108 ? -25.247 -1.398 36.391 1.00 95.25 108 ARG A O 1
ATOM 793 N N . ALA A 1 109 ? -23.084 -1.141 35.782 1.00 94.81 109 ALA A N 1
ATOM 794 C CA . ALA A 1 109 ? -22.500 -1.579 37.044 1.00 94.81 109 ALA A CA 1
ATOM 795 C C . ALA A 1 109 ? -22.892 -0.631 38.184 1.00 94.81 109 ALA A C 1
ATOM 797 O O . ALA A 1 109 ? -23.468 -1.090 39.161 1.00 94.81 109 ALA A O 1
ATOM 798 N N . GLU A 1 110 ? -22.742 0.683 38.000 1.00 96.00 110 GLU A N 1
ATOM 799 C CA . GLU A 1 110 ? -23.148 1.691 38.993 1.00 96.00 110 GLU A CA 1
ATOM 800 C C . GLU A 1 110 ? -24.641 1.595 39.343 1.00 96.00 110 GLU A C 1
ATOM 802 O O . GLU A 1 110 ? -25.028 1.642 40.510 1.00 96.00 110 GLU A O 1
ATOM 807 N N . LYS A 1 111 ? -25.510 1.400 38.341 1.00 95.75 111 LYS A N 1
ATOM 808 C CA . LYS A 1 111 ? -26.950 1.195 38.576 1.00 95.75 111 LYS A CA 1
ATOM 809 C C . LYS A 1 111 ? -27.238 -0.092 39.345 1.00 95.75 111 LYS A C 1
ATOM 811 O O . LYS A 1 111 ? -28.132 -0.108 40.189 1.00 95.75 111 LYS A O 1
ATOM 816 N N . ALA A 1 112 ? -26.523 -1.170 39.033 1.00 94.12 112 ALA A N 1
ATOM 817 C CA . ALA A 1 112 ? -26.671 -2.439 39.730 1.00 94.12 112 ALA A CA 1
ATOM 818 C C . ALA A 1 112 ? -26.194 -2.328 41.185 1.00 94.12 112 ALA A C 1
ATOM 820 O O . ALA A 1 112 ? -26.901 -2.778 42.080 1.00 94.12 112 ALA A O 1
ATOM 821 N N . GLU A 1 113 ? -25.060 -1.672 41.428 1.00 96.38 113 GLU A N 1
ATOM 822 C CA . GLU A 1 113 ? -24.533 -1.402 42.769 1.00 96.38 113 GLU A CA 1
ATOM 823 C C . GLU A 1 113 ? -25.494 -0.541 43.594 1.00 96.38 113 GLU A C 1
ATOM 825 O O . GLU A 1 113 ? -25.789 -0.874 44.744 1.00 96.38 113 GLU A O 1
ATOM 830 N N . ALA A 1 114 ? -26.063 0.512 42.999 1.00 95.12 114 ALA A N 1
ATOM 831 C CA . ALA A 1 114 ? -27.072 1.339 43.657 1.00 95.12 114 ALA A CA 1
ATOM 832 C C . ALA A 1 114 ? -28.310 0.519 44.048 1.00 95.12 114 ALA A C 1
ATOM 834 O O . ALA A 1 114 ? -28.800 0.633 45.171 1.00 95.12 114 ALA A O 1
ATOM 835 N N . ARG A 1 115 ? -28.787 -0.359 43.154 1.00 95.81 115 ARG A N 1
ATOM 836 C CA . ARG A 1 115 ? -29.940 -1.223 43.433 1.00 95.81 115 ARG A CA 1
ATOM 837 C C . ARG A 1 115 ? -29.642 -2.272 44.502 1.00 95.81 115 ARG A C 1
ATOM 839 O O . ARG A 1 115 ? -30.514 -2.559 45.314 1.00 95.81 115 ARG A O 1
ATOM 846 N N . ILE A 1 116 ? -28.441 -2.850 44.506 1.00 95.19 116 ILE A N 1
ATOM 847 C CA . ILE A 1 116 ? -28.008 -3.776 45.562 1.00 95.19 116 ILE A CA 1
ATOM 848 C C . ILE A 1 116 ? -28.008 -3.049 46.904 1.00 95.19 116 ILE A C 1
ATOM 850 O O . ILE A 1 116 ? -28.626 -3.535 47.842 1.00 95.19 116 ILE A O 1
ATOM 854 N N . THR A 1 117 ? -27.407 -1.861 46.966 1.00 95.75 117 THR A N 1
ATOM 855 C CA . THR A 1 117 ? -27.346 -1.050 48.192 1.00 95.75 117 THR A CA 1
ATOM 856 C C . THR A 1 117 ? -28.747 -0.707 48.714 1.00 95.75 117 THR A C 1
ATOM 858 O O . THR A 1 117 ? -29.008 -0.805 49.910 1.00 95.75 117 THR A O 1
ATOM 861 N N . GLU A 1 118 ? -29.673 -0.345 47.822 1.00 95.31 118 GLU A N 1
ATOM 862 C CA . GLU A 1 118 ? -31.076 -0.084 48.165 1.00 95.31 118 GLU A CA 1
ATOM 863 C C . GLU A 1 118 ? -31.765 -1.332 48.739 1.00 95.31 118 GLU A C 1
ATOM 865 O O . GLU A 1 118 ? -32.352 -1.274 49.818 1.00 95.31 118 GLU A O 1
ATOM 870 N N . LEU A 1 119 ? -31.638 -2.479 48.063 1.00 94.12 119 LEU A N 1
ATOM 871 C CA . LEU A 1 119 ? -32.220 -3.749 48.510 1.00 94.12 119 LEU A CA 1
ATOM 872 C C . LEU A 1 119 ? -31.605 -4.249 49.823 1.00 94.12 119 LEU A C 1
ATOM 874 O O . LEU A 1 119 ? -32.308 -4.817 50.656 1.00 94.12 119 LEU A O 1
ATOM 878 N N . GLU A 1 120 ? -30.305 -4.051 50.029 1.00 94.31 120 GLU A N 1
ATOM 879 C CA . GLU A 1 120 ? -29.634 -4.359 51.293 1.00 94.31 120 GLU A CA 1
ATOM 880 C C . GLU A 1 120 ? -30.170 -3.487 52.435 1.00 94.31 120 GLU A C 1
ATOM 882 O O . GLU A 1 120 ? -30.365 -3.993 53.541 1.00 94.31 120 GLU A O 1
ATOM 887 N N . GLY A 1 121 ? -30.476 -2.214 52.161 1.00 93.06 121 GLY A N 1
ATOM 888 C CA . GLY A 1 121 ? -31.155 -1.316 53.095 1.00 93.06 121 GLY A CA 1
ATOM 889 C C . GLY A 1 121 ? -32.568 -1.789 53.448 1.00 93.06 121 GLY A C 1
ATOM 890 O O . GLY A 1 121 ? -32.880 -1.950 54.627 1.00 93.06 121 GLY A O 1
ATOM 891 N N . GLU A 1 122 ? -33.392 -2.098 52.441 1.00 91.12 122 GLU A N 1
ATOM 892 C CA . GLU A 1 122 ? -34.745 -2.642 52.641 1.00 91.12 122 GLU A CA 1
ATOM 893 C C . GLU A 1 122 ? -34.718 -3.946 53.452 1.00 91.12 122 GLU A C 1
ATOM 895 O O . GLU A 1 122 ? -35.503 -4.129 54.384 1.00 91.12 122 GLU A O 1
ATOM 900 N N . LEU A 1 123 ? -33.786 -4.854 53.139 1.00 90.31 123 LEU A N 1
ATOM 901 C CA . LEU A 1 123 ? -33.606 -6.090 53.895 1.00 90.31 123 LEU A CA 1
ATOM 902 C C . LEU A 1 123 ? -33.162 -5.813 55.329 1.00 90.31 123 LEU A C 1
ATOM 904 O O . LEU A 1 123 ? -33.654 -6.482 56.233 1.00 90.31 123 LEU A O 1
ATOM 908 N N . ALA A 1 124 ? -32.256 -4.863 55.561 1.00 89.81 124 ALA A N 1
ATOM 909 C CA . ALA A 1 124 ? -31.826 -4.496 56.907 1.00 89.81 124 ALA A CA 1
ATOM 910 C C . ALA A 1 124 ? -32.983 -3.923 57.739 1.00 89.81 124 ALA A C 1
ATOM 912 O O . ALA A 1 124 ? -33.103 -4.265 58.917 1.00 89.81 124 ALA A O 1
ATOM 913 N N . ASP A 1 125 ? -33.857 -3.118 57.133 1.00 86.31 125 ASP A N 1
ATOM 914 C CA . ASP A 1 125 ? -35.053 -2.584 57.784 1.00 86.31 125 ASP A CA 1
ATOM 915 C C . ASP A 1 125 ? -36.095 -3.672 58.071 1.00 86.31 125 ASP A C 1
ATOM 917 O O . ASP A 1 125 ? -36.619 -3.718 59.180 1.00 86.31 125 ASP A O 1
ATOM 921 N N . LEU A 1 126 ? -36.325 -4.612 57.147 1.00 82.81 126 LEU A N 1
ATOM 922 C CA . LEU A 1 126 ? -37.194 -5.777 57.377 1.00 82.81 126 LEU A CA 1
ATOM 923 C C . LEU A 1 126 ? -36.638 -6.749 58.429 1.00 82.81 126 LEU A C 1
ATOM 925 O O . LEU A 1 126 ? -37.392 -7.489 59.058 1.00 82.81 126 LEU A O 1
ATOM 929 N N . ARG A 1 127 ? -35.312 -6.790 58.602 1.00 82.12 127 ARG A N 1
ATOM 930 C CA . ARG A 1 127 ? -34.639 -7.643 59.590 1.00 82.12 127 ARG A CA 1
ATOM 931 C C . ARG A 1 127 ? -34.537 -6.997 60.965 1.00 82.12 127 ARG A C 1
ATOM 933 O O . ARG A 1 127 ? -34.161 -7.700 61.906 1.00 82.12 127 ARG A O 1
ATOM 940 N N . LYS A 1 128 ? -34.848 -5.701 61.103 1.00 72.69 128 LYS A N 1
ATOM 941 C CA . LYS A 1 128 ? -35.075 -5.114 62.426 1.00 72.69 128 LYS A CA 1
ATOM 942 C C . LYS A 1 128 ? -36.275 -5.852 63.015 1.00 72.69 128 LYS A C 1
ATOM 944 O O . LYS A 1 128 ? -37.343 -5.826 62.411 1.00 72.69 128 LYS A O 1
ATOM 949 N N . PRO A 1 129 ? -36.105 -6.565 64.138 1.00 63.25 129 PRO A N 1
ATOM 950 C CA . PRO A 1 129 ? -37.226 -7.245 64.750 1.00 63.25 129 PRO A CA 1
ATOM 951 C C . PRO A 1 129 ? -38.244 -6.177 65.140 1.00 63.25 129 PRO A C 1
ATOM 953 O O . PRO A 1 129 ? -37.933 -5.293 65.944 1.00 63.25 129 PRO A O 1
ATOM 956 N N . ASP A 1 130 ? -39.448 -6.266 64.573 1.00 52.56 130 ASP A N 1
ATOM 957 C CA . ASP A 1 130 ? -40.629 -5.726 65.233 1.00 52.56 130 ASP A CA 1
ATOM 958 C C . ASP A 1 130 ? -40.568 -6.212 66.680 1.00 52.56 130 ASP A C 1
ATOM 960 O O . ASP A 1 130 ? -40.290 -7.389 66.937 1.00 52.56 130 ASP A O 1
ATOM 964 N N . ALA A 1 131 ? -40.692 -5.256 67.596 1.00 51.00 131 ALA A N 1
ATOM 965 C CA . ALA A 1 131 ? -40.472 -5.404 69.022 1.00 51.00 131 ALA A CA 1
ATOM 966 C C . ALA A 1 131 ? -40.847 -6.802 69.531 1.00 51.00 131 ALA A C 1
ATOM 968 O O . ALA A 1 131 ? -41.976 -7.265 69.354 1.00 51.00 131 ALA A O 1
ATOM 969 N N . ALA A 1 132 ? -39.879 -7.461 70.174 1.00 49.50 132 ALA A N 1
ATOM 970 C CA . ALA A 1 132 ? -40.120 -8.683 70.919 1.00 49.50 132 ALA A CA 1
ATOM 971 C C . ALA A 1 132 ? -41.384 -8.499 71.782 1.00 49.50 132 ALA A C 1
ATOM 973 O O . ALA A 1 132 ? -41.424 -7.540 72.560 1.00 49.50 132 ALA A O 1
ATOM 974 N N . PRO A 1 133 ? -42.412 -9.363 71.674 1.00 51.62 133 PRO A N 1
ATOM 975 C CA . PRO A 1 133 ? -43.447 -9.383 72.692 1.00 51.62 133 PRO A CA 1
ATOM 976 C C . PRO A 1 133 ? -42.759 -9.663 74.032 1.00 51.62 133 PRO A C 1
ATOM 978 O O . PRO A 1 133 ? -41.930 -10.573 74.127 1.00 51.62 133 PRO A O 1
ATOM 981 N N . GLU A 1 134 ? -43.049 -8.829 75.033 1.00 53.19 134 GLU A N 1
ATOM 982 C CA . GLU A 1 134 ? -42.528 -8.977 76.392 1.00 53.19 134 GLU A CA 1
ATOM 983 C C . GLU A 1 134 ? -42.649 -10.441 76.851 1.00 53.19 134 GLU A C 1
ATOM 985 O O . GLU A 1 134 ? -43.733 -11.026 76.742 1.00 53.19 134 GLU A O 1
ATOM 990 N N . PRO A 1 135 ? -41.579 -11.068 77.371 1.00 52.50 135 PRO A N 1
ATOM 991 C CA . PRO A 1 135 ? -41.718 -12.369 77.995 1.00 52.50 135 PRO A CA 1
ATOM 992 C C . PRO A 1 135 ? -42.493 -12.200 79.309 1.00 52.50 135 PRO A C 1
ATOM 994 O O . PRO A 1 135 ? -41.958 -11.735 80.314 1.00 52.50 135 PRO A O 1
ATOM 997 N N . THR A 1 136 ? -43.767 -12.593 79.295 1.00 48.19 136 THR A N 1
ATOM 998 C CA . THR A 1 136 ? -44.567 -12.893 80.493 1.00 48.19 136 THR A CA 1
ATOM 999 C C . THR A 1 136 ? -43.768 -13.775 81.467 1.00 48.19 136 THR A C 1
ATOM 1001 O O . THR A 1 136 ? -43.121 -14.726 81.015 1.00 48.19 136 THR A O 1
ATOM 1004 N N . PRO A 1 137 ? -43.805 -13.515 82.789 1.00 53.91 137 PRO A N 1
ATOM 1005 C CA . PRO A 1 137 ? -43.014 -14.273 83.745 1.00 53.91 137 PRO A CA 1
ATOM 1006 C C . PRO A 1 137 ? -43.617 -15.660 84.015 1.00 53.91 137 PRO A C 1
ATOM 1008 O O . PRO A 1 137 ? -44.817 -15.802 84.223 1.00 53.91 137 PRO A O 1
ATOM 1011 N N . GLU A 1 138 ? -42.713 -16.640 84.043 1.00 52.59 138 GLU A N 1
ATOM 1012 C CA . GLU A 1 138 ? -42.713 -17.894 84.811 1.00 52.59 138 GLU A CA 1
ATOM 1013 C C . GLU A 1 138 ? -43.933 -18.833 84.776 1.00 52.59 138 GLU A C 1
ATOM 1015 O O . GLU A 1 138 ? -44.971 -18.592 85.388 1.00 52.59 138 GLU A O 1
ATOM 1020 N N . GLN A 1 139 ? -43.698 -20.061 84.292 1.00 41.31 139 GLN A N 1
ATOM 1021 C CA . GLN A 1 139 ? -44.263 -21.233 84.961 1.00 41.31 139 GLN A CA 1
ATOM 1022 C C . GLN A 1 139 ? -43.271 -22.405 84.967 1.00 41.31 139 GLN A C 1
ATOM 1024 O O . GLN A 1 139 ? -43.018 -23.064 83.962 1.00 41.31 139 GLN A O 1
ATOM 1029 N N . ASN A 1 140 ? -42.695 -22.634 86.148 1.00 53.84 140 ASN A N 1
ATOM 1030 C CA . ASN A 1 140 ? -41.899 -23.803 86.510 1.00 53.84 140 ASN A CA 1
ATOM 1031 C C . ASN A 1 140 ? -42.705 -25.103 86.338 1.00 53.84 140 ASN A C 1
ATOM 1033 O O . ASN A 1 140 ? -43.763 -25.259 86.946 1.00 53.84 140 ASN A O 1
ATOM 1037 N N . THR A 1 141 ? -42.165 -26.083 85.612 1.00 49.16 141 THR A N 1
ATOM 1038 C CA . THR A 1 141 ? -42.452 -27.513 85.844 1.00 49.16 141 THR A CA 1
ATOM 1039 C C . THR A 1 141 ? -41.233 -28.376 85.444 1.00 49.16 141 THR A C 1
ATOM 1041 O O . THR A 1 141 ? -40.531 -28.021 84.498 1.00 49.16 141 THR A O 1
ATOM 1044 N N . PRO A 1 142 ? -40.914 -29.451 86.197 1.00 55.41 142 PRO A N 1
ATOM 1045 C CA . PRO A 1 142 ? -39.601 -30.123 86.213 1.00 55.41 142 PRO A CA 1
ATOM 1046 C C . PRO A 1 142 ? -39.403 -31.158 85.078 1.00 55.41 142 PRO A C 1
ATOM 1048 O O . PRO A 1 142 ? -40.372 -31.509 84.402 1.00 55.41 142 PRO A O 1
ATOM 1051 N N . PRO A 1 143 ? -38.168 -31.671 84.851 1.00 52.56 143 PRO A N 1
ATOM 1052 C CA . PRO A 1 143 ? -37.846 -32.484 83.679 1.00 52.56 143 PRO A CA 1
ATOM 1053 C C . PRO A 1 143 ? -38.259 -33.953 83.852 1.00 52.56 143 PRO A C 1
ATOM 1055 O O . PRO A 1 143 ? -37.986 -34.571 84.879 1.00 52.56 143 PRO A O 1
ATOM 1058 N N . SER A 1 144 ? -38.863 -34.533 82.811 1.00 51.31 144 SER A N 1
ATOM 1059 C CA . SER A 1 144 ? -39.091 -35.978 82.708 1.00 51.31 144 SER A CA 1
ATOM 1060 C C . SER A 1 144 ? -37.861 -36.661 82.108 1.00 51.31 144 SER A C 1
ATOM 1062 O O . SER A 1 144 ? -37.491 -36.404 80.963 1.00 51.31 144 SER A O 1
ATOM 1064 N N . GLU A 1 145 ? -37.249 -37.551 82.885 1.00 46.28 145 GLU A N 1
ATOM 1065 C CA . GLU A 1 145 ? -36.255 -38.532 82.445 1.00 46.28 145 GLU A CA 1
ATOM 1066 C C . GLU A 1 145 ? -36.840 -39.569 81.467 1.00 46.28 145 GLU A C 1
ATOM 1068 O O . GLU A 1 145 ? -38.009 -39.943 81.555 1.00 46.28 145 GLU A O 1
ATOM 1073 N N . GLY A 1 146 ? -35.969 -40.106 80.603 1.00 41.81 146 GLY A N 1
ATOM 1074 C CA . GLY A 1 146 ? -36.182 -41.328 79.813 1.00 41.81 146 GLY A CA 1
ATOM 1075 C C . GLY A 1 146 ? -36.491 -41.052 78.332 1.00 41.81 146 GLY A C 1
ATOM 1076 O O . GLY A 1 146 ? -37.347 -40.248 78.017 1.00 41.81 146 GLY A O 1
ATOM 1077 N N . ALA A 1 147 ? -35.865 -41.667 77.330 1.00 45.94 147 ALA A N 1
ATOM 1078 C CA . ALA A 1 147 ? -35.082 -42.888 77.311 1.00 45.94 147 ALA A CA 1
ATOM 1079 C C . ALA A 1 147 ? -34.113 -42.903 76.112 1.00 45.94 147 ALA A C 1
ATOM 1081 O O . ALA A 1 147 ? -34.451 -42.528 74.990 1.00 45.94 147 ALA A O 1
ATOM 1082 N N . LYS A 1 148 ? -32.907 -43.423 76.365 1.00 51.53 148 LYS A N 1
ATOM 1083 C CA . LYS A 1 148 ? -31.984 -43.977 75.365 1.00 51.53 148 LYS A CA 1
ATOM 1084 C C . LYS A 1 148 ? -32.699 -45.016 74.498 1.00 51.53 148 LYS A C 1
ATOM 1086 O O . LYS A 1 148 ? -33.185 -45.994 75.056 1.00 51.53 148 LYS A O 1
ATOM 1091 N N . THR A 1 149 ? -32.573 -44.930 73.172 1.00 56.38 149 THR A N 1
ATOM 1092 C CA . THR A 1 149 ? -32.399 -46.133 72.337 1.00 56.38 149 THR A CA 1
ATOM 1093 C C . THR A 1 149 ? -31.419 -45.875 71.187 1.00 56.38 149 THR A C 1
ATOM 1095 O O . THR A 1 149 ? -31.426 -44.842 70.526 1.00 56.38 149 THR A O 1
ATOM 1098 N N . THR A 1 150 ? -30.517 -46.832 71.012 1.00 50.91 150 THR A N 1
ATOM 1099 C CA . THR A 1 150 ? -29.438 -46.944 70.027 1.00 50.91 150 THR A CA 1
ATOM 1100 C C . THR A 1 150 ? -29.841 -47.915 68.913 1.00 50.91 150 THR A C 1
ATOM 1102 O O . THR A 1 150 ? -30.251 -49.025 69.235 1.00 50.91 150 THR A O 1
ATOM 1105 N N . ARG A 1 151 ? -29.615 -47.584 67.627 1.00 49.44 151 ARG A N 1
ATOM 1106 C CA . ARG A 1 151 ? -29.236 -48.527 66.529 1.00 49.44 151 ARG A CA 1
ATOM 1107 C C . ARG A 1 151 ? -29.079 -47.755 65.209 1.00 49.44 151 ARG A C 1
ATOM 1109 O O . ARG A 1 151 ? -30.013 -47.087 64.804 1.00 49.44 151 ARG A O 1
ATOM 1116 N N . ARG A 1 152 ? -27.899 -47.622 64.587 1.00 48.34 152 ARG A N 1
AT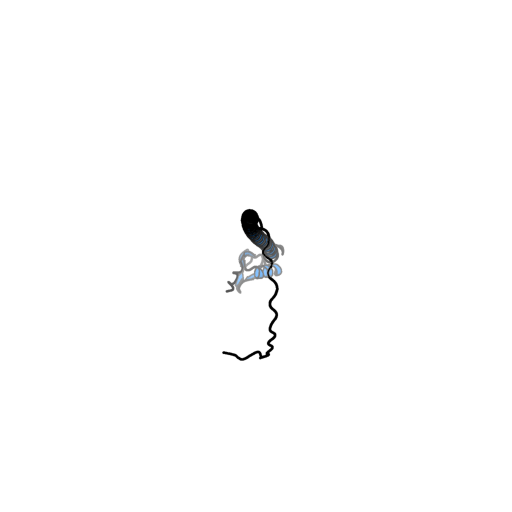OM 1117 C CA . ARG A 1 152 ? -27.047 -48.581 63.835 1.00 48.34 152 ARG A CA 1
ATOM 1118 C C . ARG A 1 152 ? -27.732 -49.185 62.592 1.00 48.34 152 ARG A C 1
ATOM 1120 O O . ARG A 1 152 ? -28.526 -50.107 62.729 1.00 48.34 152 ARG A O 1
ATOM 1127 N N . GLY A 1 153 ? -27.321 -48.724 61.404 1.00 46.47 153 GLY A N 1
ATOM 1128 C CA . GLY A 1 153 ? -27.595 -49.326 60.084 1.00 46.47 153 GLY A CA 1
ATOM 1129 C C . GLY A 1 153 ? -27.484 -48.278 58.965 1.00 46.47 153 GLY A C 1
ATOM 1130 O O . GLY A 1 153 ? -28.376 -47.463 58.819 1.00 46.47 153 GLY A O 1
ATOM 1131 N N . ALA A 1 154 ? -26.303 -48.088 58.371 1.00 44.34 154 ALA A N 1
ATOM 1132 C CA . ALA A 1 154 ? -25.871 -48.679 57.092 1.00 44.34 154 ALA A CA 1
ATOM 1133 C C . ALA A 1 154 ? -26.239 -47.821 55.855 1.00 44.34 154 ALA A C 1
ATOM 1135 O O . ALA A 1 154 ? -27.382 -47.780 55.420 1.00 44.34 154 ALA A O 1
ATOM 1136 N N . ALA A 1 155 ? -25.226 -47.172 55.273 1.00 56.31 155 ALA A N 1
ATOM 1137 C CA . ALA A 1 155 ? -25.185 -46.766 53.862 1.00 56.31 155 ALA A CA 1
ATOM 1138 C C . ALA A 1 155 ? -24.740 -47.972 52.991 1.00 56.31 155 ALA A C 1
ATOM 1140 O O . ALA A 1 155 ? -24.298 -48.975 53.557 1.00 56.31 155 ALA A O 1
ATOM 1141 N N . PRO A 1 156 ? -24.594 -47.856 51.657 1.00 65.50 156 PRO A N 1
ATOM 1142 C CA . PRO A 1 156 ? -25.506 -47.370 50.614 1.00 65.50 156 PRO A CA 1
ATOM 1143 C C . PRO A 1 156 ? -25.676 -48.423 49.482 1.00 65.50 156 PRO A C 1
ATOM 1145 O O . PRO A 1 156 ? -24.853 -49.317 49.323 1.00 65.50 156 PRO A O 1
ATOM 1148 N N . THR A 1 157 ? -26.689 -48.296 48.622 1.00 50.00 157 THR A N 1
ATOM 1149 C CA . THR A 1 157 ? -26.777 -48.959 47.294 1.00 50.00 157 THR A CA 1
ATOM 1150 C C . THR A 1 157 ? -27.743 -48.143 46.423 1.00 50.00 157 THR A C 1
ATOM 1152 O O . THR A 1 157 ? -28.653 -47.541 46.972 1.00 50.00 157 THR A O 1
ATOM 1155 N N . LYS A 1 158 ? -27.684 -48.043 45.094 1.00 53.81 158 LYS A N 1
ATOM 1156 C CA . LYS A 1 158 ? -26.747 -48.402 44.017 1.00 53.81 158 LYS A CA 1
ATOM 1157 C C . LYS A 1 158 ? -27.342 -47.752 42.745 1.00 53.81 158 LYS A C 1
ATOM 1159 O O . LYS A 1 158 ? -28.546 -47.538 42.683 1.00 53.81 158 LYS A O 1
ATOM 1164 N N . LYS A 1 159 ? -26.473 -47.463 41.774 1.00 47.28 159 LYS A N 1
ATOM 1165 C CA . LYS A 1 159 ? -26.715 -47.068 40.372 1.00 47.28 159 LYS A CA 1
ATOM 1166 C C . LYS A 1 159 ? -28.098 -47.394 39.769 1.00 47.28 159 LYS A C 1
ATOM 1168 O O . LYS A 1 159 ? -28.521 -48.548 39.821 1.00 47.28 159 LYS A O 1
ATOM 1173 N N . GLY A 1 160 ? -28.636 -46.413 39.045 1.00 50.19 160 GLY A N 1
ATOM 1174 C CA . GLY A 1 160 ? -29.440 -46.554 37.830 1.00 50.19 160 GLY A CA 1
ATOM 1175 C C . GLY A 1 160 ? -28.971 -45.489 36.854 1.00 50.19 160 GLY A C 1
ATOM 1176 O O . GLY A 1 160 ? -28.957 -44.319 37.291 1.00 50.19 160 GLY A O 1
#

Secondary structure (DSSP, 8-state):
------PPPEEEEBSS-EEETTEEE-TT-EEEE-HHHHHHHHHTT-B---TTTS-TTHHHHHHHHHHHHHHHHHHHHHHHHHHHHHHHHHHHHHHHHHHHHHHHHHHHHHHHHHHHHHHHHHHHHHHSPP-----------PPPP---------------